Protein AF-A0A7S1LB53-F1 (afdb_monomer_lite)

InterPro domains:
  IPR000525 Initiator Rep protein, WH1 domain [PF01051] (22-130)

pLDDT: mean 78.39, std 19.97, range [35.72, 98.19]

Sequence (131 aa):
DDSMVEHGFDEDRLTGALTRETVKKNVAAIHISGKLTLLQRKLSNVLLLNAYDTLTSARSHTIDARTLAMMVGYNSNDVDSLRASLRALAETVAEWDMLDEQGHQEWGVSALLSFAKLKNGVCEYAYSPAL

Radius of gyration: 19.69 Å; chains: 1; bounding box: 57×43×48 Å

Foldseek 3Di:
DDDDDDDDDDPVPDDDPSPPPDPVCQPQPWDWPDDQDLLLVQLLVVLCVQCVVCQLPDQKGKDQQLVSCVSSVHDSVPVVVVVVSQVVQQVTKIWTWGQDPVRDIDIDIDRNWVHWDDDPRMIMTHGDPRD

Structure (mmCIF, N/CA/C/O backbone):
data_AF-A0A7S1LB53-F1
#
_entry.id   AF-A0A7S1LB53-F1
#
loop_
_atom_site.group_PDB
_atom_site.id
_atom_site.type_symbol
_atom_site.label_atom_id
_atom_site.label_alt_id
_atom_site.label_comp_id
_atom_site.label_asym_id
_atom_site.label_entity_id
_atom_site.label_seq_id
_atom_site.pdbx_PDB_ins_code
_atom_site.Cartn_x
_atom_site.Cartn_y
_atom_site.Cartn_z
_atom_site.occupancy
_atom_site.B_iso_or_equiv
_atom_site.auth_seq_id
_atom_site.auth_comp_id
_atom_site.auth_asym_id
_atom_site.auth_atom_id
_atom_site.pdbx_PDB_model_num
ATOM 1 N N . ASP A 1 1 ? -43.129 31.407 -22.757 1.00 41.47 1 ASP A N 1
ATOM 2 C CA . ASP A 1 1 ? -43.502 29.998 -22.614 1.00 41.47 1 ASP A CA 1
ATOM 3 C C . ASP A 1 1 ? -42.360 29.202 -23.210 1.00 41.47 1 ASP A C 1
ATOM 5 O O . ASP A 1 1 ? -42.296 29.045 -24.418 1.00 41.47 1 ASP A O 1
ATOM 9 N N . ASP A 1 2 ? -41.346 28.928 -22.395 1.00 41.75 2 ASP A N 1
ATOM 10 C CA . ASP A 1 2 ? -40.134 28.219 -22.815 1.00 41.75 2 ASP A CA 1
ATOM 11 C C . ASP A 1 2 ? -39.760 27.299 -21.651 1.00 41.75 2 ASP A C 1
ATOM 13 O O . ASP A 1 2 ? -39.108 27.697 -20.685 1.00 41.75 2 ASP A O 1
ATOM 17 N N . SER A 1 3 ? -40.373 26.116 -21.651 1.00 40.28 3 SER A N 1
ATOM 18 C CA . SER A 1 3 ? -40.189 25.091 -20.631 1.00 40.28 3 SER A CA 1
ATOM 19 C C . SER A 1 3 ? -39.115 24.112 -21.093 1.00 40.28 3 SER A C 1
ATOM 21 O O . SER A 1 3 ? -39.346 23.274 -21.966 1.00 40.28 3 SER A O 1
ATOM 23 N N . MET A 1 4 ? -37.949 24.241 -20.463 1.00 41.69 4 MET A N 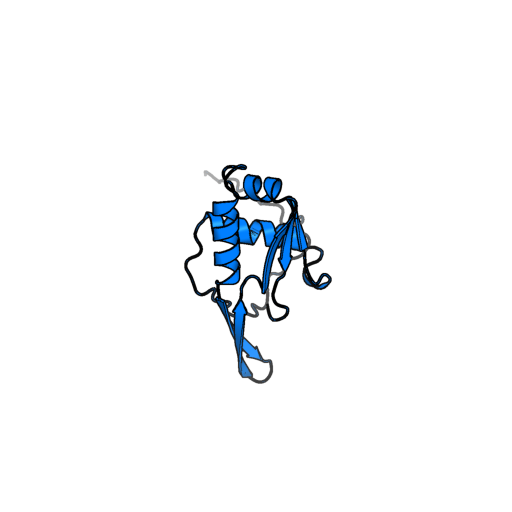1
ATOM 24 C CA . MET A 1 4 ? -36.861 23.268 -20.398 1.00 41.69 4 MET A CA 1
ATOM 25 C C . MET A 1 4 ? -37.409 21.859 -20.111 1.00 41.69 4 MET A C 1
ATOM 27 O O . MET A 1 4 ? -38.098 21.652 -19.113 1.00 41.69 4 MET A O 1
ATOM 31 N N . VAL A 1 5 ? -37.095 20.886 -20.968 1.00 43.34 5 VAL A N 1
ATOM 32 C CA . VAL A 1 5 ? -37.324 19.464 -20.685 1.00 43.34 5 VAL A CA 1
ATOM 33 C C . VAL A 1 5 ? -36.076 18.934 -19.988 1.00 43.34 5 VAL A C 1
ATOM 35 O O . VAL A 1 5 ? -35.040 18.737 -20.623 1.00 43.34 5 VAL A O 1
ATOM 38 N N . GLU A 1 6 ? -36.165 18.733 -18.676 1.00 42.62 6 GLU A N 1
ATOM 39 C CA . GLU A 1 6 ? -35.160 17.985 -17.927 1.00 42.62 6 GLU A CA 1
ATOM 40 C C . GLU A 1 6 ? -35.342 16.488 -18.200 1.00 42.62 6 GLU A C 1
ATOM 42 O O . GLU A 1 6 ? -36.388 15.902 -17.916 1.00 42.62 6 GLU A O 1
ATOM 47 N N . HIS A 1 7 ? -34.321 15.856 -18.776 1.00 40.38 7 HIS A N 1
ATOM 48 C CA . HIS A 1 7 ? -34.250 14.402 -18.844 1.00 40.38 7 HIS A CA 1
ATOM 49 C C . HIS A 1 7 ? -33.876 13.867 -17.459 1.00 40.38 7 HIS A C 1
ATOM 51 O O . HIS A 1 7 ? -32.711 13.905 -17.066 1.00 40.38 7 HIS A O 1
ATOM 57 N N . GLY A 1 8 ? -34.883 13.390 -16.723 1.00 39.41 8 GLY A N 1
ATOM 58 C CA . GLY A 1 8 ? -34.703 12.683 -15.459 1.00 39.41 8 GLY A CA 1
ATOM 59 C C . GLY A 1 8 ? -33.858 11.424 -15.648 1.00 39.41 8 GLY A C 1
ATOM 60 O O . GLY A 1 8 ? -34.099 10.625 -16.555 1.00 39.41 8 GLY A O 1
ATOM 61 N N . PHE A 1 9 ? -32.844 11.272 -14.802 1.00 44.56 9 PHE A N 1
ATOM 62 C CA . PHE A 1 9 ? -32.063 10.048 -14.699 1.00 44.56 9 PHE A CA 1
ATOM 63 C C . PHE A 1 9 ? -32.893 8.993 -13.955 1.00 44.56 9 PHE A C 1
ATOM 65 O O . PHE A 1 9 ? -33.403 9.259 -12.873 1.00 44.56 9 PHE A O 1
ATOM 72 N N . ASP A 1 10 ? -33.028 7.811 -14.555 1.00 46.84 10 ASP A N 1
ATOM 73 C CA . ASP A 1 10 ? -33.759 6.661 -14.009 1.00 46.84 10 ASP A CA 1
ATOM 74 C C . ASP A 1 10 ? -33.038 6.108 -12.757 1.00 46.84 10 ASP A C 1
ATOM 76 O O . ASP A 1 10 ? -32.031 5.398 -12.863 1.00 46.84 10 ASP A O 1
ATOM 80 N N . GLU A 1 11 ? -33.526 6.466 -11.564 1.00 50.75 11 GLU A N 1
ATOM 81 C CA . GLU A 1 11 ? -32.990 6.050 -10.251 1.00 50.75 11 GLU A CA 1
ATOM 82 C C . GLU A 1 11 ? -33.116 4.537 -9.988 1.00 50.75 11 GLU A C 1
ATOM 84 O O . GLU A 1 11 ? -32.360 3.976 -9.192 1.00 50.75 11 GLU A O 1
ATOM 89 N N . ASP A 1 12 ? -33.987 3.841 -10.721 1.00 50.81 12 ASP A N 1
ATOM 90 C CA . ASP A 1 12 ? -34.312 2.421 -10.514 1.00 50.81 12 ASP A CA 1
ATOM 91 C C . ASP A 1 12 ? -33.221 1.433 -10.976 1.00 50.81 12 ASP A C 1
ATOM 93 O O . ASP A 1 12 ? -33.374 0.213 -10.871 1.00 50.81 12 ASP A O 1
ATOM 97 N N . ARG A 1 13 ? -32.078 1.926 -11.474 1.00 47.91 13 ARG A N 1
ATOM 98 C CA . ARG A 1 13 ? -30.937 1.091 -11.908 1.00 47.91 13 ARG A CA 1
ATOM 99 C C . ARG A 1 13 ? -29.724 1.130 -10.982 1.00 47.91 13 ARG A C 1
ATOM 101 O O . ARG A 1 13 ? -28.675 0.584 -11.332 1.00 47.91 13 ARG A O 1
ATOM 108 N N . LEU A 1 14 ? -29.844 1.730 -9.802 1.00 43.94 14 LEU A N 1
ATOM 109 C CA . LEU A 1 14 ? -28.798 1.693 -8.786 1.00 43.94 14 LEU A CA 1
ATOM 110 C C . LEU A 1 14 ? -28.960 0.417 -7.948 1.00 43.94 14 LEU A C 1
ATOM 112 O O . LEU A 1 14 ? -29.888 0.284 -7.162 1.00 43.94 14 LEU A O 1
ATOM 116 N N . THR A 1 15 ? -28.061 -0.554 -8.106 1.00 48.31 15 THR A N 1
ATOM 117 C CA . THR A 1 15 ? -28.042 -1.763 -7.263 1.00 48.31 15 THR A CA 1
ATOM 118 C C . THR A 1 15 ? -26.838 -1.748 -6.330 1.00 48.31 15 THR A C 1
ATOM 120 O O . THR A 1 15 ? -25.717 -1.487 -6.766 1.00 48.31 15 THR A O 1
ATOM 123 N N . GLY A 1 16 ? -27.051 -2.081 -5.055 1.00 58.12 16 GLY A N 1
ATOM 124 C CA . GLY A 1 16 ? -25.992 -2.198 -4.048 1.00 58.12 16 GLY A CA 1
ATOM 125 C C . GLY A 1 16 ? -25.807 -0.928 -3.214 1.00 58.12 16 GLY A C 1
ATOM 126 O O . GLY A 1 16 ? -26.778 -0.278 -2.848 1.00 58.12 16 GLY A O 1
ATOM 127 N N . ALA A 1 17 ? -24.560 -0.570 -2.890 1.00 48.09 17 ALA A N 1
ATOM 128 C CA . ALA A 1 17 ? -24.214 0.530 -1.974 1.00 48.09 17 ALA A CA 1
ATOM 129 C C . ALA A 1 17 ? -24.757 1.923 -2.373 1.00 48.09 17 ALA A C 1
ATOM 131 O O . ALA A 1 17 ? -24.657 2.861 -1.586 1.00 48.09 17 ALA A O 1
ATOM 132 N N . LEU A 1 18 ? -25.331 2.048 -3.572 1.00 44.06 18 LEU A N 1
ATOM 133 C CA . LEU A 1 18 ? -25.820 3.287 -4.171 1.00 44.06 18 LEU A CA 1
ATOM 134 C C . LEU A 1 18 ? -27.311 3.590 -3.893 1.00 44.06 18 LEU A C 1
ATOM 136 O O . LEU A 1 18 ? -27.763 4.655 -4.285 1.00 44.06 18 LEU A O 1
ATOM 140 N N . THR A 1 19 ? -28.063 2.724 -3.194 1.00 45.38 19 THR A N 1
ATOM 141 C CA . THR A 1 19 ? -29.465 2.989 -2.766 1.00 45.38 19 THR A CA 1
ATOM 142 C C . THR A 1 19 ? -29.615 3.391 -1.296 1.00 45.38 19 THR A C 1
ATOM 144 O O . THR A 1 19 ? -30.724 3.601 -0.809 1.00 45.38 19 THR A O 1
ATOM 147 N N . ARG A 1 20 ? -28.517 3.489 -0.536 1.00 44.12 20 ARG A N 1
ATOM 148 C CA . ARG A 1 20 ? -28.580 3.877 0.881 1.00 44.12 20 ARG A CA 1
ATOM 149 C C . ARG A 1 20 ? -28.609 5.402 1.023 1.00 44.12 20 ARG A C 1
ATOM 151 O O . ARG A 1 20 ? -27.555 6.025 1.088 1.00 44.12 20 ARG A O 1
ATOM 158 N N . GLU A 1 21 ? -29.807 5.976 1.176 1.00 43.03 21 GLU A N 1
ATOM 159 C CA . GLU A 1 21 ? -30.029 7.407 1.489 1.00 43.03 21 GLU A CA 1
ATOM 160 C C . GLU A 1 21 ? -29.352 7.874 2.787 1.00 43.03 21 GLU A C 1
ATOM 162 O O . GLU A 1 21 ? -29.091 9.057 2.983 1.00 43.03 21 GLU A O 1
ATOM 167 N N . THR A 1 22 ? -29.015 6.955 3.685 1.00 37.53 22 THR A N 1
ATOM 168 C CA . THR A 1 22 ? -28.250 7.263 4.892 1.00 37.53 22 THR A CA 1
ATOM 169 C C . THR A 1 22 ? -27.240 6.161 5.141 1.00 37.53 22 THR A C 1
ATOM 171 O O . THR A 1 22 ? -27.469 5.193 5.866 1.00 37.53 22 THR A O 1
ATOM 174 N N . VAL A 1 23 ? -26.047 6.329 4.574 1.00 35.72 23 VAL A N 1
ATOM 175 C CA . VAL A 1 23 ? -24.863 5.775 5.223 1.00 35.72 23 VAL A CA 1
ATOM 176 C C . VAL A 1 23 ? -24.794 6.503 6.563 1.00 35.72 23 VAL A C 1
ATOM 178 O O . VAL A 1 23 ? -24.446 7.684 6.591 1.00 35.72 23 VAL A O 1
ATOM 181 N N . LYS A 1 24 ? -25.185 5.844 7.671 1.00 40.28 24 LYS A N 1
ATOM 182 C CA . LYS A 1 24 ? -24.726 6.258 9.003 1.00 40.28 24 LYS A CA 1
ATOM 183 C C . LYS A 1 24 ? -23.229 6.330 8.848 1.00 40.28 24 LYS A C 1
ATOM 185 O O . LYS A 1 24 ? -22.558 5.313 8.684 1.00 40.28 24 LYS A O 1
ATOM 190 N N . LYS A 1 25 ? -22.760 7.557 8.719 1.00 41.50 25 LYS A N 1
ATOM 191 C CA . LYS A 1 25 ? -21.387 7.873 8.444 1.00 41.50 25 LYS A CA 1
ATOM 192 C C . LYS A 1 25 ? -20.714 7.469 9.750 1.00 41.50 25 LYS A C 1
ATOM 194 O O . LYS A 1 25 ? -20.682 8.253 10.691 1.00 41.50 25 LYS A O 1
ATOM 199 N N . ASN A 1 26 ? -20.286 6.210 9.852 1.00 40.91 26 ASN A N 1
ATOM 200 C CA . ASN A 1 26 ? -19.244 5.829 10.785 1.00 40.91 26 ASN A CA 1
ATOM 201 C C . ASN A 1 26 ? -18.033 6.595 10.269 1.00 40.91 26 ASN A C 1
ATOM 203 O O . ASN A 1 26 ? -17.262 6.110 9.447 1.00 40.91 26 ASN A O 1
ATOM 207 N N . VAL A 1 27 ? -17.976 7.880 10.619 1.00 42.59 27 VAL A N 1
ATOM 208 C CA . VAL A 1 27 ? -16.867 8.762 10.297 1.00 42.59 27 VAL A CA 1
ATOM 209 C C . VAL A 1 27 ? -15.813 8.436 11.332 1.00 42.59 27 VAL A C 1
ATOM 211 O O . VAL A 1 27 ? -15.544 9.226 12.226 1.00 42.59 27 VAL A O 1
ATOM 214 N N . ALA A 1 28 ? -15.232 7.245 11.215 1.00 49.34 28 ALA A N 1
ATOM 215 C CA . ALA A 1 28 ? -13.838 7.119 11.568 1.00 49.34 28 ALA A CA 1
ATOM 216 C C . ALA A 1 28 ? -13.115 8.063 10.602 1.00 49.34 28 ALA A C 1
ATOM 218 O O . ALA A 1 28 ? -13.121 7.856 9.384 1.00 49.34 28 ALA A O 1
ATOM 219 N N . ALA A 1 29 ? -12.617 9.185 11.109 1.00 51.22 29 AL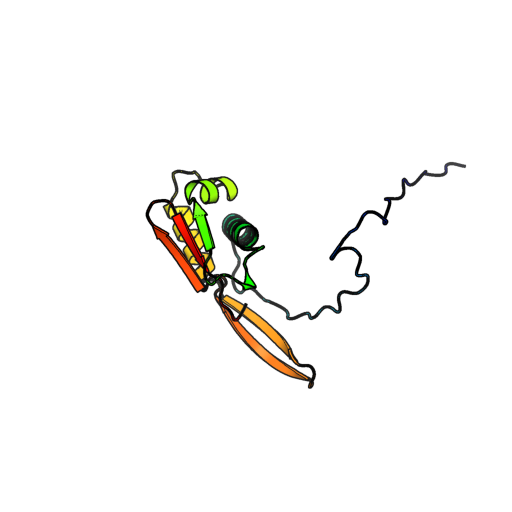A A N 1
ATOM 220 C CA . ALA A 1 29 ? -11.824 10.088 10.296 1.00 51.22 29 ALA A CA 1
ATOM 221 C C . ALA A 1 29 ? -10.458 9.425 10.093 1.00 51.22 29 ALA A C 1
ATOM 223 O O . ALA A 1 29 ? -9.571 9.585 10.921 1.00 51.22 29 ALA A O 1
ATOM 224 N N . ILE A 1 30 ? -10.299 8.647 9.018 1.00 60.91 30 ILE A N 1
ATOM 225 C CA . ILE A 1 30 ? -8.987 8.108 8.648 1.00 60.91 30 ILE A CA 1
ATOM 226 C C . ILE A 1 30 ? -8.185 9.250 8.026 1.00 60.91 30 ILE A C 1
ATOM 228 O O . ILE A 1 30 ? -8.415 9.657 6.882 1.00 60.91 30 ILE A O 1
ATOM 232 N N . HIS A 1 31 ? -7.247 9.789 8.793 1.00 67.44 31 HIS A N 1
ATOM 233 C CA . HIS A 1 31 ? -6.264 10.740 8.317 1.00 67.44 31 HIS A CA 1
ATOM 234 C C . HIS A 1 31 ? -5.009 9.981 7.894 1.00 67.44 31 HIS A C 1
ATOM 236 O O . HIS A 1 31 ? -4.277 9.418 8.702 1.00 67.44 31 HIS A O 1
ATOM 242 N N . ILE A 1 32 ? -4.731 9.994 6.595 1.00 69.25 32 ILE A N 1
ATOM 243 C CA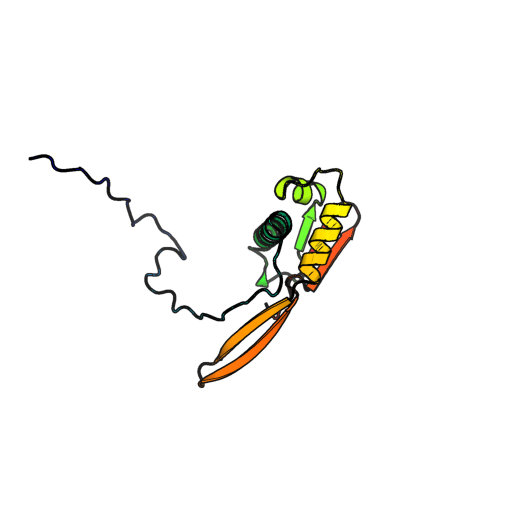 . ILE A 1 32 ? -3.445 9.532 6.083 1.00 69.25 32 ILE A CA 1
ATOM 244 C C . ILE A 1 32 ? -2.435 10.662 6.284 1.00 69.25 32 ILE A C 1
ATOM 246 O O . ILE A 1 32 ? -2.488 11.682 5.591 1.00 69.25 32 ILE A O 1
ATOM 250 N N . SER A 1 33 ? -1.531 10.486 7.242 1.00 57.25 33 SER A N 1
ATOM 251 C CA . SER A 1 33 ? -0.429 11.407 7.481 1.00 57.25 33 SER A CA 1
ATOM 252 C C . SER A 1 33 ? 0.585 11.290 6.332 1.00 57.25 33 SER A C 1
ATOM 254 O O . SER A 1 33 ? 1.115 10.225 6.021 1.00 57.25 33 SER A O 1
ATOM 256 N N . GLY A 1 34 ? 0.809 12.404 5.632 1.00 58.44 34 GLY A N 1
ATOM 257 C CA . GLY A 1 34 ? 1.725 12.481 4.491 1.00 58.44 34 GLY A CA 1
ATOM 258 C C . GLY A 1 34 ? 1.036 12.848 3.176 1.00 58.44 34 GLY A C 1
ATOM 259 O O . GLY A 1 34 ? 0.015 12.293 2.770 1.00 58.44 34 GLY A O 1
ATOM 260 N N . LYS A 1 35 ? 1.616 13.812 2.451 1.00 71.94 35 LYS A N 1
ATOM 261 C CA . LYS A 1 35 ? 1.156 14.154 1.101 1.00 71.94 35 LYS A CA 1
ATOM 262 C C . LYS A 1 35 ? 1.625 13.075 0.125 1.00 71.94 35 LYS A C 1
ATOM 264 O O . LYS A 1 35 ? 2.693 13.206 -0.462 1.00 71.94 35 LYS A O 1
ATOM 269 N N . LEU A 1 36 ? 0.799 12.050 -0.093 1.00 85.25 36 LEU A N 1
ATOM 270 C CA . LEU A 1 36 ? 1.011 11.122 -1.204 1.00 85.25 36 LEU A CA 1
ATOM 271 C C . LEU A 1 36 ? 1.021 11.899 -2.527 1.00 85.25 36 LEU A C 1
ATOM 273 O O . LEU A 1 36 ? 0.097 12.683 -2.800 1.00 85.25 36 LEU A O 1
ATOM 277 N N . THR A 1 37 ? 2.038 11.659 -3.354 1.00 90.12 37 THR A N 1
ATOM 278 C CA . THR A 1 37 ? 2.093 12.168 -4.730 1.00 90.12 37 THR A CA 1
ATOM 279 C C . THR A 1 37 ? 0.983 11.541 -5.575 1.00 90.12 37 THR A C 1
ATOM 281 O O . THR A 1 37 ? 0.388 10.527 -5.203 1.00 90.12 37 THR A O 1
ATOM 284 N N . LEU A 1 38 ? 0.695 12.114 -6.748 1.00 88.12 38 LEU A N 1
ATOM 285 C CA . LEU A 1 38 ? -0.320 11.560 -7.649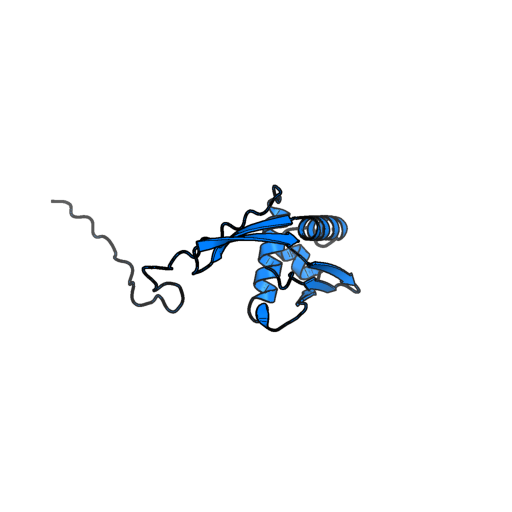 1.00 88.12 38 LEU A CA 1
ATOM 286 C C . LEU A 1 38 ? -0.031 10.094 -8.019 1.00 88.12 38 LEU A C 1
ATOM 288 O O . LEU A 1 38 ? -0.943 9.271 -8.006 1.00 88.12 38 LEU A O 1
ATOM 292 N N . LEU A 1 39 ? 1.230 9.760 -8.311 1.00 90.25 39 LEU A N 1
ATOM 293 C CA . LEU A 1 39 ? 1.625 8.397 -8.676 1.00 90.25 39 LEU A CA 1
ATOM 294 C C . LEU A 1 39 ? 1.527 7.429 -7.490 1.00 90.25 39 LEU A C 1
ATOM 296 O O . LEU A 1 39 ? 1.069 6.306 -7.667 1.00 90.25 39 LEU A O 1
ATOM 300 N N . GLN A 1 40 ? 1.858 7.867 -6.272 1.00 91.75 40 GLN A N 1
ATOM 301 C CA . GLN A 1 40 ? 1.680 7.054 -5.062 1.00 91.75 40 GLN A CA 1
ATOM 302 C C . GLN A 1 40 ? 0.198 6.793 -4.759 1.00 91.75 40 GLN A C 1
ATOM 304 O O . GLN A 1 40 ? -0.165 5.666 -4.434 1.00 91.75 40 GLN A O 1
ATOM 309 N N . ARG A 1 41 ? -0.682 7.790 -4.931 1.00 91.62 41 ARG A N 1
ATOM 310 C CA . ARG A 1 41 ? -2.140 7.599 -4.793 1.00 91.62 41 ARG A CA 1
ATOM 311 C C . ARG A 1 41 ? -2.684 6.633 -5.838 1.00 91.62 41 ARG A C 1
ATOM 313 O O . ARG A 1 41 ? -3.442 5.734 -5.497 1.00 91.62 41 ARG A O 1
ATOM 320 N N . LYS A 1 42 ? -2.268 6.782 -7.100 1.00 92.25 42 LYS A N 1
ATOM 321 C CA . LYS A 1 42 ? -2.623 5.834 -8.167 1.00 92.25 42 LYS A CA 1
ATOM 322 C C . LYS A 1 42 ? -2.152 4.423 -7.829 1.00 92.25 42 LYS A C 1
ATOM 324 O O . LYS A 1 42 ? -2.936 3.494 -7.954 1.00 92.25 42 LYS A O 1
ATOM 329 N N . LEU A 1 43 ? -0.912 4.275 -7.359 1.00 94.81 43 LEU A N 1
ATOM 330 C CA . LEU A 1 43 ? -0.371 2.994 -6.913 1.00 94.81 43 LEU A CA 1
ATOM 331 C C . LEU A 1 43 ? -1.223 2.388 -5.793 1.00 94.81 43 LEU A C 1
ATOM 333 O O . LEU A 1 43 ? -1.666 1.256 -5.932 1.00 94.81 43 LEU A O 1
ATOM 337 N N . SER A 1 44 ? -1.510 3.148 -4.736 1.00 93.75 44 SER A N 1
ATOM 338 C CA . SER A 1 44 ? -2.365 2.705 -3.629 1.00 93.75 44 SER A CA 1
ATOM 339 C C . SER A 1 44 ? -3.741 2.233 -4.115 1.00 93.75 44 SER A C 1
ATOM 341 O O . SER A 1 44 ? -4.178 1.149 -3.735 1.00 93.75 44 SER A O 1
ATOM 343 N N . ASN A 1 45 ? -4.374 2.978 -5.025 1.00 93.75 45 ASN A N 1
ATOM 344 C CA . ASN A 1 45 ? -5.679 2.620 -5.582 1.00 93.75 45 ASN A CA 1
ATOM 345 C C . ASN A 1 45 ? -5.630 1.364 -6.460 1.00 93.75 45 ASN A C 1
ATOM 347 O O . ASN A 1 45 ? -6.535 0.540 -6.386 1.00 93.75 45 ASN A O 1
ATOM 351 N N . VAL A 1 46 ? -4.593 1.203 -7.289 1.00 95.19 46 VAL A N 1
ATOM 352 C CA . VAL A 1 46 ? -4.424 0.007 -8.133 1.00 95.19 46 VAL A CA 1
ATOM 353 C C . VAL A 1 46 ? -4.211 -1.237 -7.270 1.00 95.19 46 VAL A C 1
ATOM 355 O O . VAL A 1 46 ? -4.805 -2.277 -7.545 1.00 95.19 46 VAL A O 1
ATOM 358 N N . LEU A 1 47 ? -3.410 -1.128 -6.206 1.00 96.12 47 LEU A N 1
ATOM 359 C CA . LEU A 1 47 ? -3.218 -2.212 -5.241 1.00 96.12 47 LEU A CA 1
ATOM 360 C C . LEU A 1 47 ? -4.533 -2.550 -4.521 1.00 96.12 47 LEU A C 1
ATOM 362 O O . LEU A 1 47 ? -4.918 -3.713 -4.471 1.00 96.12 47 LEU A O 1
ATOM 366 N N . LEU A 1 48 ? -5.277 -1.544 -4.053 1.00 94.12 48 LEU A N 1
ATOM 367 C CA . LEU A 1 48 ? -6.554 -1.771 -3.372 1.00 94.12 48 LEU A CA 1
ATOM 368 C C . LEU A 1 48 ? -7.577 -2.437 -4.297 1.00 94.12 48 LEU A C 1
ATOM 370 O O . LEU A 1 48 ? -8.246 -3.384 -3.895 1.00 94.12 48 LEU A O 1
ATOM 374 N N . LEU A 1 49 ? -7.660 -1.986 -5.551 1.00 93.50 49 LEU A N 1
ATOM 375 C CA . LEU A 1 49 ? -8.538 -2.578 -6.557 1.00 93.50 49 LEU A CA 1
ATOM 376 C C . LEU A 1 49 ? -8.178 -4.044 -6.833 1.00 93.50 49 LEU A C 1
ATOM 378 O O . LEU A 1 49 ? -9.066 -4.883 -6.911 1.00 93.50 49 LEU A O 1
ATOM 382 N N . ASN A 1 50 ? -6.886 -4.368 -6.938 1.00 95.94 50 ASN A N 1
ATOM 383 C CA . ASN A 1 50 ? -6.415 -5.742 -7.135 1.00 95.94 50 ASN A CA 1
ATOM 384 C C . ASN A 1 50 ? -6.715 -6.650 -5.929 1.00 95.94 50 ASN A C 1
ATOM 386 O O . ASN A 1 50 ? -6.869 -7.857 -6.092 1.00 95.94 50 ASN A O 1
ATOM 390 N N . ALA A 1 51 ? -6.751 -6.092 -4.720 1.00 95.12 51 ALA A N 1
ATOM 391 C CA . ALA A 1 51 ? -7.022 -6.828 -3.490 1.00 95.12 51 ALA A CA 1
ATOM 392 C C . ALA A 1 51 ? -8.519 -6.944 -3.155 1.00 95.12 51 ALA A C 1
ATOM 394 O O . ALA A 1 51 ? -8.878 -7.826 -2.379 1.00 95.12 51 ALA A O 1
ATOM 395 N N . TYR A 1 52 ? -9.374 -6.091 -3.733 1.00 93.19 52 TYR A N 1
ATOM 396 C CA . TYR A 1 52 ? -10.733 -5.788 -3.265 1.00 93.19 52 TYR A CA 1
ATOM 397 C C . TYR A 1 52 ? -11.572 -7.017 -2.890 1.00 93.19 52 TYR A C 1
ATOM 399 O O . TYR A 1 52 ? -12.016 -7.127 -1.749 1.00 93.19 52 TYR A O 1
ATOM 407 N N . ASP A 1 53 ? -11.705 -7.985 -3.800 1.00 93.38 53 ASP A N 1
ATOM 408 C CA . ASP A 1 53 ? -12.545 -9.177 -3.591 1.00 93.38 53 ASP A CA 1
ATOM 409 C C . ASP A 1 53 ? -12.021 -10.117 -2.495 1.00 93.38 53 ASP A C 1
ATOM 411 O O . ASP A 1 53 ? -12.755 -10.950 -1.967 1.00 93.38 53 ASP A O 1
ATOM 415 N N . THR A 1 54 ? -10.737 -10.002 -2.151 1.00 93.12 54 THR A N 1
ATOM 416 C CA . THR A 1 54 ? -10.056 -10.886 -1.195 1.00 93.12 54 THR A CA 1
ATOM 417 C C . THR A 1 54 ? -9.527 -10.152 0.031 1.00 93.12 54 THR A C 1
ATOM 419 O O . THR A 1 54 ? -8.909 -10.795 0.880 1.00 93.12 54 THR A O 1
ATOM 422 N N . LEU A 1 55 ? -9.790 -8.846 0.151 1.00 90.88 55 LEU A N 1
ATOM 423 C CA . LEU A 1 55 ? -9.145 -7.933 1.098 1.00 90.88 55 LEU A CA 1
ATOM 424 C C . LEU A 1 55 ? -9.256 -8.403 2.556 1.00 90.88 55 LEU A C 1
ATOM 426 O O . LEU A 1 55 ? -8.303 -8.284 3.314 1.00 90.88 55 LEU A O 1
ATOM 430 N N . THR A 1 56 ? -10.396 -8.986 2.934 1.00 90.25 56 THR A N 1
ATOM 431 C CA . THR A 1 56 ? -10.655 -9.478 4.299 1.00 90.25 56 THR A CA 1
ATOM 432 C C . THR A 1 56 ? -10.320 -10.959 4.500 1.00 90.25 56 THR A C 1
ATOM 434 O O . THR A 1 56 ? -10.247 -11.431 5.632 1.00 90.25 56 THR A O 1
ATOM 437 N N . SER A 1 57 ? -10.131 -11.715 3.415 1.00 92.81 57 SER A N 1
ATOM 438 C CA . SER A 1 57 ? -9.923 -13.172 3.453 1.00 92.81 57 SER A CA 1
ATOM 439 C C . SER A 1 57 ? -8.467 -13.599 3.250 1.00 92.81 57 SER A C 1
ATOM 441 O O . SER A 1 57 ? -8.064 -14.669 3.710 1.00 92.81 57 SER A O 1
ATOM 443 N N . ALA A 1 58 ? -7.672 -12.785 2.553 1.00 94.12 58 ALA A N 1
ATOM 444 C CA . ALA A 1 58 ? -6.290 -13.083 2.211 1.00 94.12 58 ALA A CA 1
ATOM 445 C C . ALA A 1 58 ? -5.329 -12.260 3.074 1.00 94.12 58 ALA A C 1
ATOM 447 O O . ALA A 1 58 ? -5.559 -11.092 3.359 1.00 94.12 58 ALA A O 1
ATOM 448 N N . ARG A 1 59 ? -4.215 -12.879 3.479 1.00 94.06 59 ARG A N 1
ATOM 449 C CA . ARG A 1 59 ? -3.174 -12.206 4.279 1.00 94.06 59 ARG A CA 1
ATOM 450 C C . ARG A 1 59 ? -2.214 -11.362 3.441 1.00 94.06 59 ARG A C 1
ATOM 452 O O . ARG A 1 59 ? -1.510 -10.526 3.991 1.00 94.06 59 ARG A O 1
ATOM 459 N N . SER A 1 60 ? -2.130 -11.633 2.142 1.00 97.31 60 SER A N 1
ATOM 460 C CA . SER A 1 60 ? -1.324 -10.888 1.181 1.00 97.31 60 SER A CA 1
ATOM 461 C C . SER A 1 60 ? -1.910 -11.035 -0.217 1.00 97.31 60 SER A C 1
ATOM 463 O O . SER A 1 60 ? -2.676 -11.959 -0.501 1.00 97.31 60 SER A O 1
ATOM 465 N N . HIS A 1 61 ? -1.525 -10.119 -1.095 1.00 97.75 61 HIS A N 1
ATOM 466 C CA . HIS A 1 61 ? -1.965 -10.057 -2.478 1.00 97.75 61 HIS A CA 1
ATOM 467 C C . HIS A 1 61 ? -0.752 -9.944 -3.392 1.00 97.75 61 HIS A C 1
ATOM 469 O O . HIS A 1 61 ? 0.325 -9.494 -2.990 1.00 97.75 61 HIS A O 1
ATOM 475 N N . THR A 1 62 ? -0.929 -10.361 -4.640 1.00 97.75 62 THR A N 1
ATOM 476 C CA . THR A 1 62 ? 0.131 -10.307 -5.645 1.00 97.75 62 THR A CA 1
ATOM 477 C C . THR A 1 62 ? -0.371 -9.660 -6.924 1.00 97.75 62 THR A C 1
ATOM 479 O O . THR A 1 62 ? -1.555 -9.746 -7.247 1.00 97.75 62 THR A O 1
ATOM 482 N N . ILE A 1 63 ? 0.534 -8.993 -7.634 1.00 95.50 63 ILE A N 1
ATOM 483 C CA . ILE A 1 63 ? 0.309 -8.450 -8.973 1.00 95.50 63 ILE A CA 1
ATOM 484 C C . ILE A 1 63 ? 1.624 -8.481 -9.761 1.00 95.50 63 ILE A C 1
ATOM 486 O O . ILE A 1 63 ? 2.706 -8.302 -9.193 1.00 95.50 63 ILE A O 1
ATOM 490 N N . ASP A 1 64 ? 1.550 -8.716 -11.071 1.00 93.81 64 ASP A N 1
ATOM 491 C CA . ASP A 1 64 ? 2.708 -8.585 -11.959 1.00 93.81 64 ASP A CA 1
ATOM 492 C C . ASP A 1 64 ? 3.250 -7.144 -11.920 1.00 93.81 64 ASP A C 1
ATOM 494 O O . ASP A 1 64 ? 2.517 -6.171 -12.113 1.00 93.81 64 ASP A O 1
ATOM 498 N N . ALA A 1 65 ? 4.548 -6.992 -11.658 1.00 91.50 65 ALA A N 1
ATOM 499 C CA . ALA A 1 65 ? 5.168 -5.693 -11.418 1.00 91.50 65 ALA A CA 1
ATOM 500 C C . ALA A 1 65 ? 5.188 -4.812 -12.675 1.00 91.50 65 ALA A C 1
ATOM 502 O O . ALA A 1 65 ? 5.113 -3.588 -12.564 1.00 91.50 65 ALA A O 1
ATOM 503 N N . ARG A 1 66 ? 5.261 -5.412 -13.871 1.00 88.06 66 ARG A N 1
ATOM 504 C CA . ARG A 1 66 ? 5.206 -4.667 -15.136 1.00 88.06 66 ARG A CA 1
ATOM 505 C C . ARG A 1 66 ? 3.801 -4.125 -15.381 1.00 88.06 66 ARG A C 1
ATOM 507 O O . ARG A 1 66 ? 3.655 -2.960 -15.740 1.00 88.06 66 ARG A O 1
ATOM 514 N N . THR A 1 67 ? 2.782 -4.943 -15.143 1.00 88.19 67 THR A N 1
ATOM 515 C CA . THR A 1 67 ? 1.367 -4.560 -15.205 1.00 88.19 67 THR A CA 1
ATOM 516 C C . THR A 1 67 ? 1.075 -3.435 -14.221 1.00 88.19 67 THR A C 1
ATOM 518 O O . THR A 1 67 ? 0.545 -2.398 -14.615 1.00 88.19 67 THR A O 1
ATOM 521 N N . LEU A 1 68 ? 1.532 -3.575 -12.975 1.00 89.06 68 LEU A N 1
ATOM 522 C CA . LEU A 1 68 ? 1.433 -2.534 -11.955 1.00 89.06 68 LEU A CA 1
ATOM 523 C C . LEU A 1 68 ? 2.099 -1.224 -12.406 1.00 89.06 68 LEU A C 1
ATOM 525 O O . LEU A 1 68 ? 1.493 -0.158 -12.300 1.00 89.06 68 LEU A O 1
ATOM 529 N N . ALA A 1 69 ? 3.317 -1.294 -12.953 1.00 86.88 69 ALA A N 1
ATOM 530 C CA . ALA A 1 69 ? 4.033 -0.120 -13.444 1.00 86.88 69 ALA A CA 1
ATOM 531 C C . ALA A 1 69 ? 3.260 0.608 -14.558 1.00 86.88 69 ALA A C 1
ATOM 533 O O . ALA A 1 69 ? 3.094 1.829 -14.495 1.00 86.88 69 ALA A O 1
ATOM 534 N N . MET A 1 70 ? 2.722 -0.143 -15.525 1.00 86.62 70 MET A N 1
ATOM 535 C CA . MET A 1 70 ? 1.916 0.401 -16.623 1.00 86.62 70 MET A CA 1
ATOM 536 C C . MET A 1 70 ? 0.616 1.048 -16.129 1.00 86.62 70 MET A C 1
ATOM 538 O O . MET A 1 70 ? 0.306 2.163 -16.541 1.00 86.62 70 MET A O 1
ATOM 542 N N . MET A 1 71 ? -0.123 0.397 -15.222 1.00 85.81 71 MET A N 1
ATOM 543 C CA . MET A 1 71 ? -1.400 0.914 -14.702 1.00 85.81 71 MET A CA 1
ATOM 544 C C . MET A 1 71 ? -1.235 2.224 -13.926 1.00 85.81 71 MET A C 1
ATOM 546 O O . MET A 1 71 ? -2.089 3.107 -13.999 1.00 85.81 71 MET A O 1
ATOM 550 N N . VAL A 1 72 ? -0.131 2.374 -13.191 1.00 87.69 72 VAL A N 1
ATOM 551 C CA . VAL A 1 72 ? 0.156 3.607 -12.445 1.00 87.69 72 VAL A CA 1
ATOM 552 C C . VAL A 1 72 ? 0.641 4.733 -13.367 1.00 87.69 72 VAL A C 1
ATOM 554 O O . VAL A 1 72 ? 0.423 5.913 -13.069 1.00 87.69 72 VAL A O 1
ATOM 557 N N . GLY A 1 73 ? 1.237 4.380 -14.509 1.00 84.81 73 GLY A N 1
ATOM 558 C CA . GLY A 1 73 ? 1.844 5.312 -15.458 1.00 84.81 73 GLY A CA 1
ATOM 559 C C . GLY A 1 73 ? 3.339 5.537 -15.221 1.00 84.81 73 GLY A C 1
ATOM 560 O O . GLY A 1 73 ? 3.861 6.581 -15.611 1.00 84.81 73 GLY A O 1
ATOM 561 N N . TYR A 1 74 ? 4.029 4.590 -14.575 1.00 81.62 74 TYR A N 1
ATOM 562 C CA . TYR A 1 74 ? 5.492 4.565 -14.575 1.00 81.62 74 TYR A CA 1
ATOM 563 C C . TYR A 1 74 ? 6.001 4.124 -15.949 1.00 81.62 74 TYR A C 1
ATOM 565 O O . TYR A 1 74 ? 5.346 3.359 -16.661 1.00 81.62 74 TYR A O 1
ATOM 573 N N . ASN A 1 75 ? 7.214 4.547 -16.307 1.00 74.69 75 ASN A N 1
ATOM 574 C CA . ASN A 1 75 ? 7.934 3.878 -17.384 1.00 74.69 75 ASN A CA 1
ATOM 575 C C . ASN A 1 75 ? 8.132 2.409 -16.969 1.00 74.69 75 ASN A C 1
ATOM 577 O O . ASN A 1 75 ? 8.629 2.145 -15.878 1.00 74.69 75 ASN A O 1
ATOM 581 N N . SER A 1 76 ? 7.742 1.446 -17.808 1.00 62.00 76 SER A N 1
ATOM 582 C CA . SER A 1 76 ? 7.779 0.013 -17.469 1.00 62.00 76 SER A CA 1
ATOM 583 C C . SER A 1 76 ? 9.183 -0.520 -17.152 1.00 62.00 76 SER A C 1
ATOM 585 O O . SER A 1 76 ? 9.309 -1.608 -16.594 1.00 62.00 76 SER A O 1
ATOM 587 N N . ASN A 1 77 ? 10.229 0.230 -17.512 1.00 70.38 77 ASN A N 1
ATOM 588 C CA . ASN A 1 77 ? 11.622 -0.074 -17.181 1.00 70.38 77 ASN A CA 1
ATOM 589 C C . ASN A 1 77 ? 12.087 0.560 -15.855 1.00 70.38 77 ASN A C 1
ATOM 591 O O . ASN A 1 77 ? 13.181 0.255 -15.388 1.00 70.38 77 ASN A O 1
ATOM 595 N N . ASP A 1 78 ? 11.275 1.420 -15.239 1.00 81.00 78 ASP A N 1
ATOM 596 C CA . ASP A 1 78 ? 11.616 2.167 -14.029 1.00 81.00 78 ASP A CA 1
ATOM 597 C C . ASP A 1 78 ? 11.108 1.461 -12.763 1.00 81.00 78 ASP A C 1
ATOM 599 O O . ASP A 1 78 ? 10.172 1.876 -12.070 1.00 81.00 78 ASP A O 1
ATOM 603 N N . VAL A 1 79 ? 11.745 0.326 -12.478 1.00 81.81 79 VAL A N 1
ATOM 604 C CA . VAL A 1 79 ? 11.473 -0.476 -11.279 1.00 81.81 79 VAL A CA 1
ATOM 605 C C . VAL A 1 79 ? 11.881 0.273 -10.004 1.00 81.81 79 VAL A C 1
ATOM 607 O O . VAL A 1 79 ? 11.305 0.024 -8.944 1.00 81.81 79 VAL A O 1
ATOM 610 N N . ASP A 1 80 ? 12.829 1.207 -10.082 1.00 88.31 80 ASP A N 1
ATOM 611 C CA . ASP A 1 80 ? 13.281 1.976 -8.924 1.00 88.31 80 ASP A CA 1
ATOM 612 C C . ASP A 1 80 ? 12.248 3.026 -8.498 1.00 88.31 80 ASP A C 1
ATOM 614 O O . ASP A 1 80 ? 11.966 3.130 -7.302 1.00 88.31 80 ASP A O 1
ATOM 618 N N . SER A 1 81 ? 11.571 3.698 -9.436 1.00 89.50 81 SER A N 1
ATOM 619 C CA . SER A 1 81 ? 10.414 4.551 -9.119 1.00 89.50 81 SER A CA 1
ATOM 620 C C . SER A 1 81 ? 9.256 3.765 -8.501 1.00 89.50 81 SER A C 1
ATOM 622 O O . SER A 1 81 ? 8.613 4.238 -7.554 1.00 89.50 81 SER A O 1
ATOM 624 N N . LEU A 1 82 ? 9.008 2.537 -8.975 1.00 91.06 82 LEU A N 1
ATOM 625 C CA . LEU A 1 82 ? 8.012 1.651 -8.369 1.00 91.06 82 LEU A CA 1
ATOM 626 C C . LEU A 1 82 ? 8.411 1.268 -6.935 1.00 91.06 82 LEU A C 1
ATOM 628 O O . LEU A 1 82 ? 7.590 1.384 -6.026 1.00 91.06 82 LEU A O 1
ATOM 632 N N . ARG A 1 83 ? 9.670 0.867 -6.708 1.00 92.88 83 ARG A N 1
ATOM 633 C CA . ARG A 1 83 ? 10.205 0.554 -5.369 1.00 92.88 83 ARG A CA 1
ATOM 634 C C . ARG A 1 83 ? 10.099 1.740 -4.423 1.00 92.88 83 ARG A C 1
ATOM 636 O O . ARG A 1 83 ? 9.651 1.563 -3.295 1.00 92.88 83 ARG A O 1
ATOM 643 N N . ALA A 1 84 ? 10.486 2.932 -4.874 1.00 93.06 84 ALA A N 1
ATOM 644 C CA . ALA A 1 84 ? 10.405 4.155 -4.084 1.00 93.06 84 ALA A CA 1
ATOM 645 C C . ALA A 1 84 ? 8.957 4.467 -3.685 1.00 93.06 84 ALA A C 1
ATOM 647 O O . ALA A 1 84 ? 8.689 4.845 -2.548 1.00 93.06 84 ALA A O 1
ATOM 648 N N . SER A 1 85 ? 8.009 4.242 -4.592 1.00 94.00 85 SER A N 1
ATOM 649 C CA . SER A 1 85 ? 6.595 4.479 -4.316 1.00 94.00 85 SER A CA 1
ATOM 650 C C . SER A 1 85 ? 6.001 3.431 -3.380 1.00 94.00 85 SER A C 1
ATOM 652 O O . SER A 1 85 ? 5.307 3.807 -2.444 1.00 94.00 85 SER A O 1
ATOM 654 N N . LEU A 1 86 ? 6.322 2.144 -3.553 1.00 95.56 86 LEU A N 1
ATOM 655 C CA . LEU A 1 86 ? 5.932 1.082 -2.614 1.00 95.56 86 LEU A CA 1
ATOM 656 C C . LEU A 1 86 ? 6.496 1.331 -1.212 1.00 95.56 86 LEU A C 1
ATOM 658 O O . LEU A 1 86 ? 5.785 1.167 -0.225 1.00 95.56 86 LEU A O 1
ATOM 662 N N . ARG A 1 87 ? 7.755 1.774 -1.131 1.00 96.00 87 ARG A N 1
ATOM 663 C CA . ARG A 1 87 ? 8.386 2.181 0.125 1.00 96.00 87 ARG A CA 1
ATOM 664 C C . ARG A 1 87 ? 7.635 3.338 0.773 1.00 96.00 87 ARG A C 1
ATOM 666 O O . ARG A 1 87 ? 7.296 3.237 1.943 1.00 96.00 87 ARG A O 1
ATOM 673 N N . ALA A 1 88 ? 7.315 4.380 0.007 1.00 93.81 88 ALA A N 1
ATOM 674 C CA . ALA A 1 88 ? 6.552 5.512 0.516 1.00 93.81 88 ALA A CA 1
ATOM 675 C C . ALA A 1 88 ? 5.180 5.083 1.056 1.00 93.81 88 ALA A C 1
ATOM 677 O O . ALA A 1 88 ? 4.769 5.580 2.096 1.00 93.81 88 ALA A O 1
ATOM 678 N N . LEU A 1 89 ? 4.487 4.136 0.407 1.00 93.88 89 LEU A N 1
ATOM 679 C CA . LEU A 1 89 ? 3.227 3.595 0.932 1.00 93.88 89 LEU A CA 1
ATOM 680 C C . LEU A 1 89 ? 3.429 2.817 2.243 1.00 93.88 89 LEU A C 1
ATOM 682 O O . LEU A 1 89 ? 2.627 2.969 3.155 1.00 93.88 89 LEU A O 1
ATOM 686 N N . ALA A 1 90 ? 4.495 2.023 2.366 1.00 94.75 90 ALA A N 1
ATOM 687 C CA . ALA A 1 90 ? 4.810 1.312 3.609 1.00 94.75 90 ALA A CA 1
ATOM 688 C C . ALA A 1 90 ? 5.241 2.254 4.754 1.00 94.75 90 ALA A C 1
ATOM 690 O O . ALA A 1 90 ? 5.031 1.946 5.921 1.00 94.75 90 ALA A O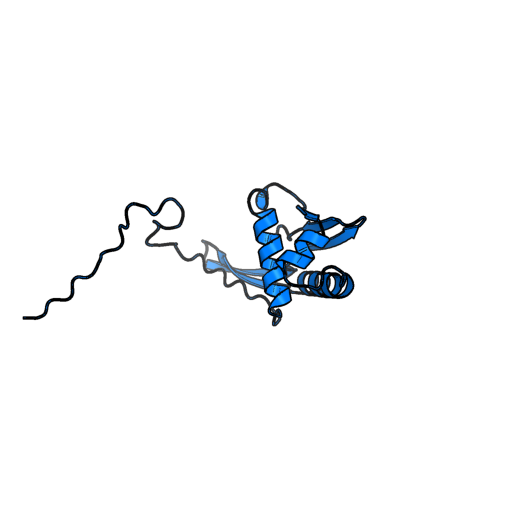 1
ATOM 691 N N . GLU A 1 91 ? 5.828 3.407 4.429 1.00 93.25 91 GLU A N 1
ATOM 692 C CA . GLU A 1 91 ? 6.217 4.451 5.390 1.00 93.25 91 GLU A CA 1
ATOM 693 C C . GLU A 1 91 ? 5.070 5.436 5.693 1.00 93.25 91 GLU A C 1
ATOM 695 O O . GLU A 1 91 ? 5.170 6.240 6.617 1.00 93.25 91 GLU A O 1
ATOM 700 N N . THR A 1 92 ? 3.976 5.387 4.926 1.00 90.56 92 THR A N 1
ATOM 701 C CA . THR A 1 92 ? 2.815 6.259 5.119 1.00 90.56 92 THR A CA 1
ATOM 702 C C . THR A 1 92 ? 1.975 5.752 6.279 1.00 90.56 92 THR A C 1
ATOM 704 O O . THR A 1 92 ? 1.467 4.631 6.242 1.00 90.56 92 THR A O 1
ATOM 707 N N . VAL A 1 93 ? 1.781 6.609 7.276 1.00 89.38 93 VAL A N 1
ATOM 708 C CA . VAL A 1 93 ? 1.011 6.300 8.478 1.00 89.38 93 VAL A CA 1
ATOM 709 C C . VAL A 1 93 ? -0.435 6.781 8.311 1.00 89.38 93 VAL A C 1
ATOM 711 O O . VAL A 1 93 ? -0.686 7.946 8.007 1.00 89.38 93 VAL A O 1
ATOM 714 N N . ALA A 1 94 ? -1.389 5.879 8.497 1.00 86.81 94 ALA A N 1
ATOM 715 C CA . ALA A 1 94 ? -2.811 6.143 8.631 1.00 86.81 94 ALA A CA 1
ATOM 716 C C . ALA A 1 94 ? -3.173 6.173 10.119 1.00 86.81 94 ALA A C 1
ATOM 718 O O . ALA A 1 94 ? -2.931 5.204 10.835 1.00 86.81 94 ALA A O 1
ATOM 719 N N . GLU A 1 95 ? -3.749 7.283 10.564 1.00 86.88 95 GLU A N 1
ATOM 720 C CA . GLU A 1 95 ? -4.253 7.481 11.922 1.00 86.88 95 GLU A CA 1
ATOM 721 C C . GLU A 1 95 ? -5.763 7.674 11.875 1.00 86.88 95 GLU A C 1
ATOM 723 O O . GLU A 1 95 ? -6.299 8.253 10.924 1.00 86.88 95 GLU A O 1
ATOM 728 N N . TRP A 1 96 ? -6.459 7.193 12.896 1.00 84.44 96 TRP A N 1
ATOM 729 C CA . TRP A 1 96 ? -7.891 7.399 13.040 1.00 84.44 96 TRP A CA 1
ATOM 730 C C . TRP A 1 96 ? -8.283 7.539 14.502 1.00 84.44 96 TRP A C 1
ATOM 732 O O . TRP A 1 96 ? -7.702 6.912 15.384 1.00 84.44 96 TRP A O 1
ATOM 742 N N . ASP A 1 97 ? -9.334 8.319 14.715 1.00 83.19 97 ASP A N 1
ATOM 743 C CA . ASP A 1 97 ? -10.063 8.387 15.972 1.00 83.19 97 ASP A CA 1
ATOM 744 C C . ASP A 1 97 ? -11.465 7.821 15.734 1.00 83.19 97 ASP A C 1
ATOM 746 O O . ASP A 1 97 ? -12.229 8.336 14.908 1.00 83.19 97 ASP A O 1
ATOM 750 N N . MET A 1 98 ? -11.799 6.734 16.427 1.00 78.94 98 MET A N 1
ATOM 751 C CA . MET A 1 98 ? -13.135 6.142 16.447 1.00 78.94 98 MET A CA 1
ATOM 752 C C . MET A 1 98 ? -13.818 6.440 17.776 1.00 78.94 98 MET A C 1
ATOM 754 O O . MET A 1 98 ? -13.179 6.490 18.821 1.00 78.94 98 MET A O 1
ATOM 758 N N . LEU A 1 99 ? -15.134 6.632 17.734 1.00 77.00 99 LEU A N 1
ATOM 759 C CA . LEU A 1 99 ? -15.965 6.660 18.930 1.00 77.00 99 LEU A CA 1
ATOM 760 C C . LEU A 1 99 ? -16.720 5.333 18.992 1.00 77.00 99 LEU A C 1
ATOM 762 O O . LEU A 1 99 ? -17.432 4.998 18.042 1.00 77.00 99 LEU A O 1
ATOM 766 N N . ASP A 1 100 ? -16.544 4.577 20.071 1.00 75.81 100 ASP A N 1
ATOM 767 C CA . ASP A 1 100 ? -17.281 3.333 20.274 1.00 75.81 100 ASP A CA 1
ATOM 768 C C . ASP A 1 100 ? -18.757 3.604 20.637 1.00 75.81 100 ASP A C 1
ATOM 770 O O . ASP A 1 100 ? -19.182 4.739 20.881 1.00 75.81 100 ASP A O 1
ATOM 774 N N . GLU A 1 101 ? -19.572 2.548 20.681 1.00 75.56 101 GLU A N 1
ATOM 775 C CA . GLU A 1 101 ? -21.001 2.651 21.020 1.00 75.56 101 GLU A CA 1
ATOM 776 C C . GLU A 1 101 ? -21.259 3.117 22.468 1.00 75.56 101 GLU A C 1
ATOM 778 O O . GLU A 1 101 ? -22.381 3.495 22.808 1.00 75.56 101 GLU A O 1
ATOM 783 N N . GLN A 1 102 ? -20.232 3.103 23.321 1.00 82.31 102 GLN A N 1
ATOM 784 C CA . GLN A 1 102 ? -20.276 3.511 24.726 1.00 82.31 102 GLN A CA 1
ATOM 785 C C . GLN A 1 102 ? -19.803 4.964 24.920 1.00 82.31 102 GLN A C 1
ATOM 787 O O . GLN A 1 102 ? -19.890 5.495 26.027 1.00 82.31 102 GLN A O 1
ATOM 792 N N . GLY A 1 103 ? -19.364 5.631 23.847 1.00 79.38 103 GLY A N 1
ATOM 793 C CA . GLY A 1 103 ? -18.858 7.000 23.869 1.00 79.38 103 GLY A CA 1
ATOM 794 C C . GLY A 1 103 ? -17.382 7.121 24.254 1.00 79.38 103 GLY A C 1
ATOM 795 O O . GLY A 1 103 ? -16.927 8.234 24.524 1.00 79.38 103 GLY A O 1
ATOM 796 N N . HIS A 1 104 ? -16.623 6.024 24.284 1.00 81.56 104 HIS A N 1
ATOM 797 C CA . HIS A 1 104 ? -15.175 6.065 24.457 1.00 81.56 104 HIS A CA 1
ATOM 798 C C . HIS A 1 104 ? -14.478 6.346 23.130 1.00 81.56 104 HIS A C 1
ATOM 800 O O . HIS A 1 104 ? -14.896 5.885 22.068 1.00 81.56 104 HIS A O 1
ATOM 806 N N . GLN A 1 105 ? -13.388 7.105 23.206 1.00 82.25 105 GLN A N 1
ATOM 807 C CA . GLN A 1 105 ? -12.514 7.336 22.066 1.00 82.25 105 GLN A CA 1
ATOM 808 C C . GLN A 1 105 ? -11.478 6.218 21.962 1.00 82.25 105 GLN A C 1
ATOM 810 O O . GLN A 1 105 ? -10.793 5.905 22.937 1.00 82.25 105 GLN A O 1
ATOM 815 N N . GLU A 1 106 ? -11.340 5.666 20.765 1.00 84.31 106 GLU A N 1
ATOM 816 C CA . GLU A 1 106 ? -10.278 4.752 20.378 1.00 84.31 106 GLU A CA 1
ATOM 817 C C . GLU A 1 106 ? -9.408 5.434 19.320 1.00 84.31 106 GLU A C 1
ATOM 819 O O . GLU A 1 106 ? -9.859 5.694 18.203 1.00 84.31 106 GLU A O 1
ATOM 824 N N . TRP A 1 107 ? -8.159 5.725 19.684 1.00 88.38 107 TRP A N 1
ATOM 825 C CA . TRP A 1 107 ? -7.142 6.185 18.742 1.00 88.38 107 TRP A CA 1
ATOM 826 C C . TRP A 1 107 ? -6.370 4.984 18.196 1.00 88.38 107 TRP A C 1
ATOM 828 O O . TRP A 1 107 ? -5.899 4.139 18.964 1.00 88.38 107 TRP A O 1
ATO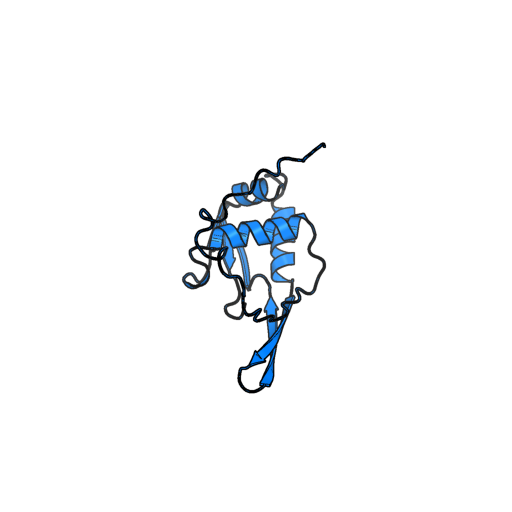M 838 N N . GLY A 1 108 ? -6.216 4.927 16.876 1.00 88.81 108 GLY A N 1
ATOM 839 C CA . GLY A 1 108 ? -5.477 3.883 16.181 1.00 88.81 108 GLY A CA 1
ATOM 840 C C . GLY A 1 108 ? -4.494 4.446 15.163 1.00 88.81 108 GLY A C 1
ATOM 841 O O . GLY A 1 108 ? -4.676 5.530 14.607 1.00 88.81 108 GLY A O 1
ATOM 842 N N . VAL A 1 109 ? -3.434 3.677 14.921 1.00 90.31 109 VAL A N 1
ATOM 843 C CA . VAL A 1 109 ? -2.393 4.003 13.950 1.00 90.31 109 VAL A CA 1
ATOM 844 C C . VAL A 1 109 ? -1.942 2.746 13.215 1.00 90.31 109 VAL A C 1
ATOM 846 O O . VAL A 1 109 ? -1.749 1.688 13.815 1.00 90.31 109 VAL A O 1
ATOM 849 N N . SER A 1 110 ? -1.738 2.851 11.906 1.00 91.44 110 SER A N 1
ATOM 850 C CA . SER A 1 110 ? -1.184 1.778 11.084 1.00 91.44 110 SER A CA 1
ATOM 851 C C . SER A 1 110 ? -0.422 2.324 9.881 1.00 91.44 110 SER A C 1
ATOM 853 O O . SER A 1 110 ? -0.710 3.406 9.392 1.00 91.44 110 SER A O 1
ATOM 855 N N . ALA A 1 111 ? 0.516 1.553 9.336 1.00 91.06 111 ALA A N 1
ATOM 856 C CA . ALA A 1 111 ? 1.033 1.815 7.996 1.00 91.06 111 ALA A CA 1
ATOM 857 C C . ALA A 1 111 ? -0.029 1.490 6.931 1.00 91.06 111 ALA A C 1
ATOM 859 O O . ALA A 1 111 ? -0.800 0.544 7.107 1.00 91.06 111 ALA A O 1
ATOM 860 N N . LEU A 1 112 ? -0.037 2.225 5.814 1.00 90.75 112 LEU A N 1
ATOM 861 C CA . LEU A 1 112 ? -0.964 2.000 4.698 1.00 90.75 112 LEU A CA 1
ATOM 862 C C . LEU A 1 112 ? -0.745 0.634 4.029 1.00 90.75 112 LEU A C 1
ATOM 864 O O . LEU A 1 112 ? -1.704 -0.020 3.633 1.00 90.75 112 LEU A O 1
ATOM 868 N N . LEU A 1 113 ? 0.510 0.192 3.923 1.00 95.12 113 LEU A N 1
ATOM 869 C CA . LEU A 1 113 ? 0.868 -1.194 3.620 1.00 95.12 113 LEU A CA 1
ATOM 870 C C . LEU A 1 113 ? 1.684 -1.750 4.783 1.00 95.12 113 LEU A C 1
ATOM 872 O O . LEU A 1 113 ? 2.649 -1.120 5.211 1.00 95.12 113 LEU A O 1
ATOM 876 N N . SER A 1 114 ? 1.346 -2.948 5.258 1.00 95.25 114 SER A N 1
ATOM 877 C CA . SER A 1 114 ? 2.134 -3.630 6.291 1.00 95.25 114 SER A CA 1
ATOM 878 C C . SER A 1 114 ? 3.471 -4.126 5.737 1.00 95.25 114 SER A C 1
ATOM 880 O O . SER A 1 114 ? 4.479 -4.124 6.442 1.00 95.25 114 SER A O 1
ATOM 882 N N . PHE A 1 115 ? 3.501 -4.505 4.455 1.00 97.00 115 PHE A N 1
ATOM 883 C CA . PHE A 1 115 ? 4.730 -4.722 3.699 1.00 97.00 115 PHE A CA 1
ATOM 884 C C . PHE A 1 115 ? 4.495 -4.640 2.185 1.00 97.00 115 PHE A C 1
ATOM 886 O O . PHE A 1 115 ? 3.376 -4.791 1.692 1.00 97.00 115 PHE A O 1
ATOM 893 N N . ALA A 1 116 ? 5.591 -4.485 1.441 1.00 97.31 116 ALA A N 1
ATOM 894 C CA . ALA A 1 116 ? 5.652 -4.720 0.004 1.00 97.31 116 ALA A CA 1
ATOM 895 C C . ALA A 1 116 ? 6.995 -5.363 -0.375 1.00 97.31 116 ALA A C 1
ATOM 897 O O . ALA A 1 116 ? 8.043 -5.042 0.188 1.00 97.31 116 ALA A O 1
ATOM 898 N N . LYS A 1 117 ? 6.974 -6.271 -1.347 1.00 96.38 117 LYS A N 1
ATOM 899 C CA . LYS A 1 117 ? 8.128 -7.037 -1.820 1.00 96.38 117 LYS A CA 1
ATOM 900 C C . LYS A 1 117 ? 8.057 -7.199 -3.329 1.00 96.38 117 LYS A C 1
ATOM 902 O O . LYS A 1 117 ? 7.038 -7.604 -3.872 1.00 96.38 117 LYS A O 1
ATOM 907 N N . LEU A 1 118 ? 9.184 -6.974 -3.997 1.00 94.69 118 LEU A N 1
ATOM 908 C CA . LEU A 1 118 ? 9.354 -7.275 -5.416 1.00 94.69 118 LEU A CA 1
ATOM 909 C C . LEU A 1 118 ? 10.303 -8.462 -5.571 1.00 94.69 118 LEU A C 1
ATOM 911 O O . LEU A 1 118 ? 11.464 -8.389 -5.166 1.00 94.69 118 LEU A O 1
ATOM 915 N N . LYS A 1 119 ? 9.824 -9.562 -6.155 1.00 94.25 119 LYS A N 1
ATOM 916 C CA . LYS A 1 119 ? 10.631 -10.760 -6.423 1.00 94.25 119 LYS A CA 1
ATOM 917 C C . LYS A 1 119 ? 10.191 -11.404 -7.731 1.00 94.25 119 LYS A C 1
ATOM 919 O O . LYS A 1 119 ? 9.009 -11.652 -7.922 1.00 94.25 119 LYS A O 1
ATOM 924 N N . ASN A 1 120 ? 11.149 -11.712 -8.607 1.00 93.19 120 ASN A N 1
ATOM 925 C CA . ASN A 1 120 ? 10.911 -12.427 -9.869 1.00 93.19 120 ASN A CA 1
ATOM 926 C C . ASN A 1 120 ? 9.795 -11.805 -10.735 1.00 93.19 120 ASN A C 1
ATOM 928 O O . ASN A 1 120 ? 8.976 -12.522 -11.296 1.00 93.19 120 ASN A O 1
ATOM 932 N N . GLY A 1 121 ? 9.737 -10.470 -10.806 1.00 90.94 121 GLY A N 1
ATOM 933 C CA . GLY A 1 121 ? 8.708 -9.757 -11.572 1.00 90.94 121 GLY A CA 1
ATOM 934 C C . GLY A 1 121 ? 7.338 -9.662 -10.892 1.00 90.94 121 GLY A C 1
ATOM 935 O O . GLY A 1 121 ? 6.440 -9.057 -11.458 1.00 90.94 121 GLY A O 1
ATOM 936 N N . VAL A 1 122 ? 7.172 -10.183 -9.674 1.00 95.50 122 VAL A N 1
ATOM 937 C CA . VAL A 1 122 ? 5.919 -10.107 -8.911 1.00 95.50 122 VAL A CA 1
ATOM 938 C C . VAL A 1 122 ? 6.058 -9.113 -7.764 1.00 95.50 122 VAL A C 1
ATOM 940 O O . VAL A 1 122 ? 7.047 -9.139 -7.025 1.00 95.50 122 VAL A O 1
ATOM 943 N N . CYS A 1 123 ? 5.056 -8.249 -7.615 1.00 96.81 123 CYS A N 1
ATOM 944 C CA . CYS A 1 123 ? 4.844 -7.420 -6.438 1.00 96.81 123 CYS A CA 1
ATOM 945 C C . CYS A 1 123 ? 3.899 -8.144 -5.480 1.00 96.81 123 CYS A C 1
ATOM 947 O O . CYS A 1 123 ? 2.733 -8.352 -5.801 1.00 96.81 123 CYS A O 1
ATOM 949 N N . GLU A 1 124 ? 4.403 -8.520 -4.312 1.00 98.19 124 GLU A N 1
ATOM 950 C CA . GLU A 1 124 ? 3.639 -9.070 -3.194 1.00 98.19 124 GLU A CA 1
ATOM 951 C C . GLU A 1 124 ? 3.492 -7.988 -2.121 1.00 98.19 124 GLU A C 1
ATOM 953 O O . GLU A 1 124 ? 4.470 -7.319 -1.789 1.00 98.19 124 GLU A O 1
ATOM 958 N N . TYR A 1 125 ? 2.293 -7.793 -1.588 1.00 98.12 125 TYR A N 1
ATOM 959 C CA . TYR A 1 125 ? 2.004 -6.751 -0.603 1.00 98.12 125 TYR A CA 1
ATOM 960 C C . TYR A 1 125 ? 0.870 -7.180 0.324 1.00 98.12 125 TYR A C 1
ATOM 962 O O . TYR A 1 125 ? 0.112 -8.099 0.007 1.00 98.12 125 TYR A O 1
ATOM 970 N N . ALA A 1 126 ? 0.742 -6.509 1.462 1.00 97.38 126 ALA A N 1
ATOM 971 C CA . ALA A 1 126 ? -0.376 -6.708 2.371 1.00 97.38 126 ALA A CA 1
ATOM 972 C C . ALA A 1 126 ? -0.777 -5.403 3.054 1.00 97.38 126 ALA A C 1
ATOM 974 O O . ALA A 1 126 ? 0.038 -4.493 3.231 1.00 97.38 126 ALA A O 1
ATOM 975 N N . TYR A 1 127 ? -2.039 -5.352 3.463 1.00 94.75 127 TYR A N 1
ATOM 976 C CA . TYR A 1 127 ? -2.558 -4.331 4.360 1.00 94.75 127 TYR A CA 1
ATOM 977 C C . TYR A 1 127 ? -2.363 -4.777 5.810 1.00 94.75 127 TYR A C 1
ATOM 979 O O . TYR A 1 127 ? -2.121 -5.954 6.097 1.00 94.75 127 TYR A O 1
ATOM 987 N N . SER A 1 128 ? -2.376 -3.823 6.733 1.00 87.25 128 SER A N 1
ATOM 988 C CA . SER A 1 128 ? -2.430 -4.151 8.154 1.00 87.25 128 SER A CA 1
ATOM 989 C C . SER A 1 128 ? -3.836 -4.638 8.502 1.00 87.25 128 SER A C 1
ATOM 991 O O . SER A 1 128 ? -4.784 -3.999 8.065 1.00 87.25 128 SER A O 1
ATOM 993 N N . PRO A 1 129 ? -4.006 -5.690 9.320 1.00 84.94 129 PRO A N 1
ATOM 994 C CA . PRO A 1 129 ? -5.324 -6.081 9.826 1.00 84.94 129 PRO A CA 1
ATOM 995 C C . PRO A 1 129 ? -6.004 -5.020 10.705 1.00 84.94 129 PRO A C 1
ATOM 997 O O . PRO A 1 129 ? -7.171 -5.179 11.042 1.00 84.94 129 PRO A O 1
ATOM 1000 N N . ALA A 1 130 ? -5.261 -3.994 11.136 1.00 79.44 130 ALA A N 1
ATOM 1001 C CA . ALA A 1 130 ? -5.798 -2.870 11.898 1.00 79.44 130 ALA A CA 1
ATOM 1002 C C . ALA A 1 130 ? -6.477 -1.800 11.017 1.00 79.44 130 ALA A C 1
ATOM 1004 O O . ALA A 1 130 ? -7.120 -0.913 11.566 1.00 79.44 130 ALA A O 1
ATOM 1005 N N . LEU A 1 131 ? -6.296 -1.863 9.690 1.00 70.50 131 LEU A N 1
ATOM 1006 C CA . LEU A 1 131 ? -6.863 -0.963 8.674 1.00 70.50 131 LEU A CA 1
ATOM 1007 C C . LEU A 1 131 ? -8.089 -1.605 8.016 1.00 70.50 131 LEU A C 1
ATOM 1009 O O . LEU A 1 131 ? -9.052 -0.858 7.737 1.00 70.50 131 LEU A O 1
#

Organism: Neobodo designis (NCBI:txid312471)

Secondary structure (DSSP, 8-state):
----------GGG--STTS-S-------EEEEES---HHHHHHHHHHHHHHGGGTTT-S-EEEEHHHHHHHHT--TT-HHHHHHHHHHHHHPEEEEEEE-TTS-EEEEEEES-SEEEEETTEEEEE--TT-